Protein AF-A0A969V6W9-F1 (afdb_monomer_lite)

pLDDT: mean 82.79, std 16.22, range [43.69, 98.38]

Radius of gyration: 17.86 Å; chains: 1; bounding box: 55×43×48 Å

Sequence (108 aa):
MKSKASKELFLPDFDVLVNKSPIPLNAELQLIRITVDEDVNIPSMFTLEFAGLDERPLPDIPLIDKPNLFEIGGEITVKLGYHHGKIEPVIIGEITALEPEFHFQIAA

Secondary structure (DSSP, 8-state):
-----------EEEEEEETTEEPPHHHHTTEEEEEEE--SSS--EEEEEE---TT---S--HHHHSTTSS-TT-EEEEEEEETTS--EEEEEEE--------------

Foldseek 3Di:
DDPPPDPPDFAKDKFKDWLNHTDDPLQVVQFPDWDWDDDPVDDIDIDTDGDDPPPDPPVDSVVVVPPPSADFQIWMWMWIGGVVDDTGTPDIDGRHDDDDDDDDDDDD

Structure (mmCIF, N/CA/C/O backbone):
data_AF-A0A969V6W9-F1
#
_entry.id   AF-A0A969V6W9-F1
#
loop_
_atom_site.group_PDB
_atom_site.id
_atom_site.type_symbol
_atom_site.label_atom_id
_atom_site.label_alt_id
_atom_site.label_comp_id
_atom_site.label_asym_id
_atom_site.label_entity_id
_atom_site.label_seq_id
_atom_site.pdbx_PDB_ins_code
_atom_site.Cartn_x
_atom_site.Cartn_y
_atom_site.Cartn_z
_atom_site.occupancy
_atom_site.B_iso_or_equiv
_atom_site.auth_seq_id
_atom_site.auth_comp_id
_atom_site.auth_asym_id
_atom_site.auth_atom_id
_atom_site.pdbx_PDB_model_num
ATOM 1 N N . MET A 1 1 ? -41.776 26.392 0.116 1.00 45.94 1 MET A N 1
ATOM 2 C CA . MET A 1 1 ? -40.532 26.214 -0.668 1.00 45.94 1 MET A CA 1
ATOM 3 C C . MET A 1 1 ? -40.093 24.767 -0.510 1.00 45.94 1 MET A C 1
ATOM 5 O O . MET A 1 1 ? -39.964 24.323 0.622 1.00 45.94 1 MET A O 1
ATOM 9 N N . LYS A 1 2 ? -39.986 23.995 -1.599 1.00 43.69 2 LYS A N 1
ATOM 10 C CA . LYS A 1 2 ? -39.548 22.592 -1.528 1.00 43.69 2 LYS A CA 1
ATOM 11 C C . LYS A 1 2 ? -38.051 22.577 -1.206 1.00 43.69 2 LYS A C 1
ATOM 13 O O . LYS A 1 2 ? -37.272 23.130 -1.977 1.00 43.69 2 LYS A O 1
ATOM 18 N N . SER A 1 3 ? -37.679 21.996 -0.066 1.00 48.69 3 SER A N 1
ATOM 19 C CA . SER A 1 3 ? -36.281 21.721 0.271 1.00 48.69 3 SER A CA 1
ATOM 20 C C . SER A 1 3 ? -35.715 20.787 -0.795 1.00 48.69 3 SER A C 1
ATOM 22 O O . SER A 1 3 ? -36.218 19.680 -0.995 1.00 48.69 3 SER A O 1
ATOM 24 N N . LYS A 1 4 ? -34.731 21.271 -1.549 1.00 54.72 4 LYS A N 1
ATOM 25 C CA . LYS A 1 4 ? -33.991 20.470 -2.516 1.00 54.72 4 LYS A CA 1
ATOM 26 C C . LYS A 1 4 ? -32.996 19.666 -1.682 1.00 54.72 4 LYS A C 1
ATOM 28 O O . LYS A 1 4 ? -31.965 20.207 -1.302 1.00 54.72 4 LYS A O 1
ATOM 33 N N . ALA A 1 5 ? -33.345 18.432 -1.323 1.00 55.94 5 ALA A N 1
ATOM 34 C CA . ALA A 1 5 ? -32.404 17.526 -0.675 1.00 55.94 5 ALA A CA 1
ATOM 35 C C . ALA A 1 5 ? -31.142 17.447 -1.549 1.00 55.94 5 ALA A C 1
ATOM 37 O O . ALA A 1 5 ? -31.211 17.029 -2.709 1.00 55.94 5 ALA A O 1
ATOM 38 N N . SER A 1 6 ? -30.013 17.928 -1.031 1.00 60.34 6 SER A N 1
ATOM 39 C CA . SER A 1 6 ? -28.709 17.698 -1.637 1.00 60.34 6 SER A CA 1
ATOM 40 C C . SER A 1 6 ? -28.467 16.198 -1.581 1.00 60.34 6 SER A C 1
ATOM 42 O O . SER A 1 6 ? -28.381 15.625 -0.499 1.00 60.34 6 SER A O 1
ATOM 44 N N . LYS A 1 7 ? -28.432 15.543 -2.741 1.00 69.06 7 LYS A N 1
ATOM 45 C CA . LYS A 1 7 ? -28.020 14.145 -2.826 1.00 69.06 7 LYS A CA 1
ATOM 46 C C . LYS A 1 7 ? -26.544 14.110 -2.433 1.00 69.06 7 LYS A C 1
ATOM 48 O O . LYS A 1 7 ? -25.706 14.505 -3.239 1.00 69.06 7 LYS A O 1
ATOM 53 N N . GLU A 1 8 ? -26.254 13.741 -1.189 1.00 71.94 8 GLU A N 1
ATOM 54 C CA . GLU A 1 8 ? -24.880 13.525 -0.744 1.00 71.94 8 GLU A CA 1
ATOM 55 C C . GLU A 1 8 ? -24.265 12.450 -1.637 1.00 71.94 8 GLU A C 1
ATOM 57 O O . GLU A 1 8 ? -24.810 11.355 -1.807 1.00 71.94 8 GLU A O 1
ATOM 62 N N . LEU A 1 9 ? -23.192 12.832 -2.321 1.00 80.50 9 LEU A N 1
ATOM 63 C CA . LEU A 1 9 ? -22.506 11.980 -3.270 1.00 80.50 9 LEU A CA 1
ATOM 64 C C . LEU A 1 9 ? -21.363 11.303 -2.514 1.00 80.50 9 LEU A C 1
ATOM 66 O O . LEU A 1 9 ? -20.378 11.953 -2.180 1.00 80.50 9 LEU A O 1
ATOM 70 N N . PHE A 1 10 ? -21.514 10.012 -2.231 1.00 84.88 10 PHE A N 1
ATOM 71 C CA . PHE A 1 10 ? -20.451 9.186 -1.664 1.00 84.88 10 PHE A CA 1
ATOM 72 C C . PHE A 1 10 ? -19.445 8.858 -2.765 1.00 84.88 10 PHE A C 1
ATOM 74 O O . PHE A 1 10 ? -19.578 7.853 -3.461 1.00 84.88 10 PHE A O 1
ATOM 81 N N . LEU A 1 11 ? -18.485 9.754 -2.972 1.00 91.00 11 LEU A N 1
ATOM 82 C CA . LEU A 1 11 ? -17.350 9.525 -3.862 1.00 91.00 11 LEU A CA 1
ATOM 83 C C . LEU A 1 11 ? -16.264 8.807 -3.055 1.00 91.00 11 LEU A C 1
ATOM 85 O O . LEU A 1 11 ? -15.809 9.394 -2.081 1.00 91.00 11 LEU A O 1
ATOM 89 N N . PRO A 1 12 ? -15.880 7.562 -3.372 1.00 91.88 12 PRO A N 1
ATOM 90 C CA . PRO A 1 12 ? -14.782 6.893 -2.681 1.00 91.88 12 PRO A CA 1
ATOM 91 C C . PRO A 1 12 ? -13.491 7.709 -2.777 1.00 91.88 12 PRO A C 1
ATOM 93 O O . PRO A 1 12 ? -13.237 8.340 -3.802 1.00 91.88 12 PRO A O 1
ATOM 96 N N . ASP A 1 13 ? -12.704 7.688 -1.710 1.00 94.19 13 ASP A N 1
ATOM 97 C CA . ASP A 1 13 ? -11.432 8.400 -1.605 1.00 94.19 13 ASP A CA 1
ATOM 98 C C . ASP A 1 13 ? -10.422 7.523 -0.851 1.00 94.19 13 ASP A C 1
ATOM 100 O O . ASP A 1 13 ? -10.810 6.658 -0.053 1.00 94.19 13 ASP A O 1
ATOM 104 N N . PHE A 1 14 ? -9.134 7.715 -1.114 1.00 96.00 14 PHE A N 1
ATOM 105 C CA . PHE A 1 14 ? -8.074 6.892 -0.540 1.00 96.00 14 PHE A CA 1
ATOM 106 C C . PHE A 1 14 ? -6.786 7.687 -0.322 1.00 96.00 14 PHE A C 1
ATOM 108 O O . PHE A 1 14 ? -6.552 8.720 -0.937 1.00 96.00 14 PHE A O 1
ATOM 115 N N . ASP A 1 15 ? -5.936 7.182 0.567 1.00 96.44 15 ASP A N 1
ATOM 116 C CA . ASP A 1 15 ? -4.581 7.686 0.787 1.00 96.44 15 ASP A CA 1
ATOM 117 C C . ASP A 1 15 ? -3.664 6.487 1.050 1.00 96.44 15 ASP A C 1
ATOM 119 O O . ASP A 1 15 ? -3.979 5.620 1.872 1.00 96.44 15 ASP A O 1
ATOM 123 N N . VAL A 1 16 ? -2.544 6.414 0.334 1.00 96.75 16 VAL A N 1
ATOM 124 C CA . VAL A 1 16 ? -1.549 5.347 0.480 1.00 96.75 16 VAL A CA 1
ATOM 125 C C . VAL A 1 16 ? -0.214 5.976 0.830 1.00 96.75 16 VAL A C 1
ATOM 127 O O . VAL A 1 16 ? 0.318 6.805 0.087 1.00 96.75 16 VAL A O 1
ATOM 130 N N . LEU A 1 17 ? 0.350 5.540 1.954 1.00 96.75 17 LEU A N 1
ATOM 131 C CA . LEU A 1 17 ? 1.666 5.973 2.400 1.00 96.75 17 LEU A CA 1
ATOM 132 C C . LEU A 1 17 ? 2.644 4.810 2.342 1.00 96.75 17 LEU A C 1
ATOM 134 O O . LEU A 1 17 ? 2.341 3.732 2.850 1.00 96.75 17 LEU A O 1
ATOM 138 N N . VAL A 1 18 ? 3.833 5.067 1.803 1.00 93.94 18 VAL A N 1
ATOM 139 C CA . VAL A 1 18 ? 4.986 4.169 1.885 1.00 93.94 18 VAL A CA 1
ATOM 140 C C . VAL A 1 18 ? 6.012 4.797 2.811 1.00 93.94 18 VAL A C 1
ATOM 142 O O . VAL A 1 18 ? 6.398 5.953 2.619 1.00 93.94 18 VAL A O 1
ATOM 145 N N . ASN A 1 19 ? 6.431 4.074 3.849 1.00 94.12 19 ASN A N 1
ATOM 146 C CA . ASN A 1 19 ? 7.333 4.591 4.881 1.00 94.12 19 ASN A CA 1
ATOM 147 C C . ASN A 1 19 ? 6.870 5.966 5.408 1.00 94.12 19 ASN A C 1
ATOM 149 O O . ASN A 1 19 ? 7.654 6.913 5.521 1.00 94.12 19 ASN A O 1
ATOM 153 N N . LYS A 1 20 ? 5.562 6.085 5.690 1.00 95.38 20 LYS A N 1
ATOM 154 C CA . LYS A 1 20 ? 4.877 7.295 6.198 1.00 95.38 20 LYS A CA 1
ATOM 155 C C . LYS A 1 20 ? 4.842 8.490 5.239 1.00 95.38 20 LYS A C 1
ATOM 157 O O . LYS A 1 20 ? 4.363 9.555 5.625 1.00 95.38 20 LYS A O 1
ATOM 162 N N . SER A 1 21 ? 5.310 8.326 4.005 1.00 93.94 21 SER A N 1
ATOM 163 C CA . SER A 1 21 ? 5.269 9.358 2.968 1.00 93.94 21 SER A CA 1
ATOM 164 C C . SER A 1 21 ? 4.205 9.014 1.925 1.00 93.94 21 SER A C 1
ATOM 166 O O . SER A 1 21 ? 4.136 7.853 1.524 1.00 93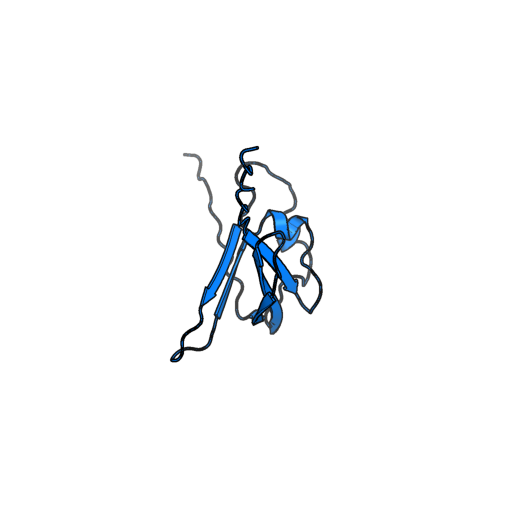.94 21 SER A O 1
ATOM 168 N N . PRO A 1 22 ? 3.384 9.975 1.462 1.00 93.62 22 PRO A N 1
ATOM 169 C CA . PRO A 1 22 ? 2.429 9.722 0.387 1.00 93.62 22 PRO A CA 1
ATOM 170 C C . PRO A 1 22 ? 3.134 9.196 -0.862 1.00 93.62 22 PRO A C 1
ATOM 172 O O . PRO A 1 22 ? 4.249 9.632 -1.180 1.00 93.62 22 PRO A O 1
ATOM 175 N N . ILE A 1 23 ? 2.483 8.287 -1.588 1.00 90.75 23 ILE A N 1
ATOM 176 C CA . ILE A 1 23 ? 3.000 7.867 -2.889 1.00 90.75 23 ILE A CA 1
ATOM 177 C C . ILE A 1 23 ? 3.068 9.066 -3.854 1.00 90.75 23 ILE A C 1
ATOM 179 O O . ILE A 1 23 ? 2.247 9.980 -3.785 1.00 90.75 23 ILE A O 1
ATOM 183 N N . PRO A 1 24 ? 4.050 9.109 -4.769 1.00 88.06 24 PRO A N 1
ATOM 184 C CA . PRO A 1 24 ? 4.106 10.150 -5.788 1.00 88.06 24 PRO A CA 1
ATOM 185 C C . PRO A 1 24 ? 2.854 10.150 -6.680 1.00 88.06 24 PRO A C 1
ATOM 187 O O . PRO A 1 24 ? 2.364 9.085 -7.039 1.00 88.06 24 PRO A O 1
ATOM 190 N N . LEU A 1 25 ? 2.412 11.320 -7.154 1.00 85.62 25 LEU A N 1
ATOM 191 C CA . LEU A 1 25 ? 1.226 11.447 -8.021 1.00 85.62 25 LEU A CA 1
ATOM 192 C C . LEU A 1 25 ? 1.249 10.501 -9.236 1.00 85.62 25 LEU A C 1
ATOM 194 O O . LEU A 1 25 ? 0.231 9.941 -9.620 1.00 85.62 25 LEU A O 1
ATOM 198 N N . ASN A 1 26 ? 2.417 10.297 -9.850 1.00 81.88 26 ASN A N 1
ATOM 199 C CA . ASN A 1 26 ? 2.547 9.392 -10.992 1.00 81.88 26 ASN A CA 1
ATOM 200 C C . ASN A 1 26 ? 2.274 7.920 -10.632 1.00 81.88 26 ASN A C 1
ATOM 202 O O . ASN A 1 26 ? 1.847 7.167 -11.497 1.00 81.88 26 ASN A O 1
ATOM 206 N N . ALA A 1 27 ? 2.535 7.526 -9.383 1.00 85.31 27 ALA A N 1
ATOM 207 C CA . ALA A 1 27 ? 2.215 6.207 -8.853 1.00 85.31 27 ALA A CA 1
ATOM 208 C C . 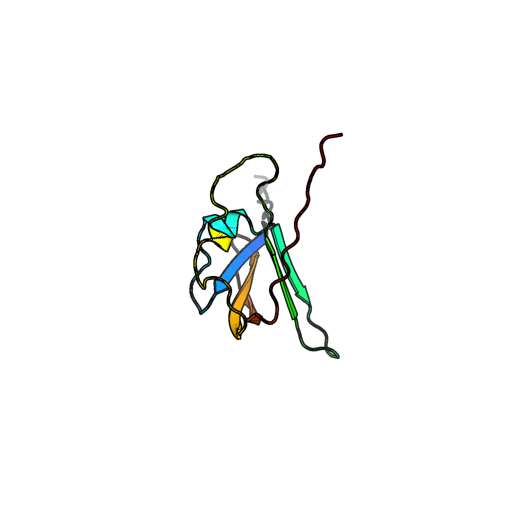ALA A 1 27 ? 0.724 6.077 -8.555 1.00 85.31 27 ALA A C 1
ATOM 210 O O . ALA A 1 27 ? 0.098 5.089 -8.920 1.00 85.31 27 ALA A O 1
ATOM 211 N N . GLU A 1 28 ? 0.154 7.106 -7.934 1.00 88.75 28 GLU A N 1
ATOM 212 C CA . GLU A 1 28 ? -1.267 7.172 -7.607 1.00 88.75 28 GLU A CA 1
ATOM 213 C C . GLU A 1 28 ? -2.144 7.071 -8.861 1.00 88.75 28 GLU A C 1
ATOM 215 O O . GLU A 1 28 ? -3.094 6.300 -8.887 1.00 88.75 28 GLU A O 1
ATOM 220 N N . LEU A 1 29 ? -1.767 7.756 -9.948 1.00 86.00 29 LEU A N 1
ATOM 221 C CA . LEU A 1 29 ? -2.462 7.680 -11.240 1.00 86.00 29 LEU A CA 1
ATOM 222 C C . LEU A 1 29 ? -2.410 6.291 -11.900 1.00 86.00 29 LEU A C 1
ATOM 224 O O . LEU A 1 29 ? -3.192 6.030 -12.812 1.00 86.00 29 LEU A O 1
ATOM 228 N N . GLN A 1 30 ? -1.478 5.432 -11.484 1.00 85.19 30 GLN A N 1
ATOM 229 C CA . GLN A 1 30 ? -1.346 4.055 -11.965 1.00 85.19 30 GLN A CA 1
ATOM 230 C C . GLN A 1 30 ? -2.008 3.046 -11.021 1.00 85.19 30 GLN A C 1
ATOM 232 O O . GLN A 1 30 ? -2.207 1.904 -11.420 1.00 85.19 30 GLN A O 1
ATOM 237 N N . LEU A 1 31 ? -2.361 3.434 -9.792 1.00 89.62 31 LEU A N 1
ATOM 238 C CA . LEU A 1 31 ? -3.009 2.558 -8.820 1.00 89.62 31 LEU A CA 1
ATOM 239 C C . LEU A 1 31 ? -4.463 2.311 -9.237 1.00 89.62 31 LEU A C 1
ATOM 241 O O . LEU A 1 31 ? -5.323 3.180 -9.106 1.00 89.62 31 LEU A O 1
ATOM 245 N N . ILE A 1 32 ? -4.739 1.112 -9.742 1.00 91.88 32 ILE A N 1
ATOM 246 C CA . ILE A 1 32 ? -6.062 0.737 -10.256 1.00 91.88 32 ILE A CA 1
ATOM 247 C C . ILE A 1 32 ? -6.882 -0.069 -9.254 1.00 91.88 32 ILE A C 1
ATOM 249 O O . ILE A 1 32 ? -8.108 -0.126 -9.371 1.00 91.88 32 ILE A O 1
ATOM 253 N N . ARG A 1 33 ? -6.230 -0.687 -8.262 1.00 94.50 33 ARG A N 1
ATOM 254 C CA . ARG A 1 33 ? -6.911 -1.467 -7.229 1.00 94.50 33 ARG A CA 1
ATOM 255 C C . ARG A 1 33 ? -6.188 -1.383 -5.894 1.00 94.50 33 ARG A C 1
ATOM 257 O O . ARG A 1 33 ? -4.973 -1.540 -5.816 1.00 94.50 33 ARG A O 1
ATOM 264 N N . ILE A 1 34 ? -6.980 -1.224 -4.840 1.00 96.81 34 ILE A N 1
ATOM 265 C CA . ILE A 1 34 ? -6.578 -1.432 -3.451 1.00 96.81 34 ILE A CA 1
ATOM 266 C C . ILE A 1 34 ? -7.485 -2.525 -2.900 1.00 96.81 34 ILE A C 1
ATOM 268 O O . ILE A 1 34 ? -8.707 -2.408 -2.968 1.00 96.81 34 ILE A O 1
ATOM 272 N N . THR A 1 35 ? -6.897 -3.597 -2.385 1.00 97.06 35 THR A N 1
ATOM 273 C CA . THR A 1 35 ? -7.619 -4.667 -1.685 1.00 97.06 35 THR A CA 1
ATOM 274 C C . THR A 1 35 ? -7.082 -4.758 -0.269 1.00 97.06 35 THR A C 1
ATOM 276 O O . THR A 1 35 ? -5.869 -4.722 -0.072 1.00 97.06 35 THR A O 1
ATOM 279 N N . VAL A 1 36 ? -7.984 -4.832 0.705 1.00 96.69 36 VAL A N 1
ATOM 280 C CA . VAL A 1 36 ? -7.668 -5.097 2.109 1.00 96.69 36 VAL A CA 1
ATOM 281 C C . VAL A 1 36 ? -8.564 -6.248 2.533 1.00 96.69 36 VAL A C 1
ATOM 283 O O . VAL A 1 36 ? -9.786 -6.111 2.512 1.00 96.69 36 VAL A O 1
ATOM 286 N N . ASP A 1 37 ? -7.944 -7.371 2.873 1.00 95.81 37 ASP A N 1
ATOM 287 C CA . ASP A 1 37 ? -8.622 -8.579 3.324 1.00 95.81 37 ASP A CA 1
ATOM 288 C C . ASP A 1 37 ? -8.385 -8.733 4.824 1.00 95.81 37 ASP A C 1
ATOM 290 O O . ASP A 1 37 ? -7.253 -8.912 5.273 1.00 95.81 37 ASP A O 1
ATOM 294 N N . GLU A 1 38 ? -9.461 -8.655 5.603 1.00 93.69 38 GLU A N 1
ATOM 295 C CA . GLU A 1 38 ? -9.448 -8.884 7.045 1.00 93.69 38 GLU A CA 1
ATOM 296 C C . GLU A 1 38 ? -10.298 -10.111 7.364 1.00 93.69 38 GLU A C 1
ATOM 298 O O . GLU A 1 38 ? -11.479 -10.179 7.020 1.00 93.69 38 GLU A O 1
ATOM 303 N N . ASP A 1 39 ? -9.706 -11.075 8.059 1.00 93.31 39 ASP A N 1
ATOM 304 C CA . ASP A 1 39 ? -10.390 -12.277 8.522 1.00 93.31 39 ASP A CA 1
ATOM 305 C C . ASP A 1 39 ? -9.970 -12.563 9.966 1.00 93.31 39 ASP A C 1
ATOM 307 O O . ASP A 1 39 ? -8.876 -12.214 10.406 1.00 93.31 39 ASP A O 1
ATOM 311 N N . VAL A 1 40 ? -10.840 -13.219 10.729 1.00 95.19 40 VAL A N 1
ATOM 312 C CA . VAL A 1 40 ? -10.549 -13.583 12.124 1.00 95.19 40 VAL A CA 1
ATOM 313 C C . VAL A 1 40 ? -9.633 -14.808 12.249 1.00 95.19 40 VAL A C 1
ATOM 315 O O . VAL A 1 40 ? -9.099 -15.061 13.327 1.00 95.19 40 VAL A O 1
ATOM 318 N N . ASN A 1 41 ? -9.464 -15.584 11.175 1.00 95.88 41 ASN A N 1
ATOM 319 C CA . ASN A 1 41 ? -8.744 -16.859 11.148 1.00 95.88 41 ASN A CA 1
ATOM 320 C C . ASN A 1 41 ? -7.435 -16.810 10.352 1.00 95.88 41 ASN A C 1
ATOM 322 O O . ASN A 1 41 ? -6.603 -17.704 10.517 1.00 95.88 41 ASN A O 1
ATOM 326 N N . ILE A 1 42 ? -7.251 -15.811 9.487 1.00 92.81 42 ILE A N 1
ATOM 327 C CA . ILE A 1 42 ? -6.017 -15.603 8.721 1.00 92.81 42 ILE A CA 1
ATOM 328 C C . ILE A 1 42 ? -5.476 -14.192 8.975 1.00 92.81 42 ILE A C 1
ATOM 330 O O . ILE A 1 42 ? -6.258 -13.293 9.274 1.00 92.81 42 ILE A O 1
ATOM 334 N N . PRO A 1 43 ? -4.151 -13.976 8.892 1.00 93.56 43 PRO A N 1
ATOM 335 C CA . PRO A 1 43 ? -3.588 -12.637 9.006 1.00 93.56 43 PRO A CA 1
ATOM 336 C C . PRO A 1 43 ? -4.199 -11.692 7.971 1.00 93.56 43 PRO A C 1
ATOM 338 O O . PRO A 1 43 ? -4.331 -12.070 6.806 1.00 93.56 43 PRO A O 1
ATOM 341 N N . SER A 1 44 ? -4.527 -10.468 8.389 1.00 95.12 44 SER A N 1
ATOM 342 C CA . SER A 1 44 ? -4.982 -9.437 7.460 1.00 95.12 44 SER A CA 1
ATOM 343 C C . SER A 1 44 ? -3.919 -9.170 6.400 1.00 95.12 44 SER A C 1
ATOM 345 O O . SER A 1 44 ? -2.725 -9.104 6.708 1.00 95.12 44 SER A O 1
ATOM 347 N N . MET A 1 45 ? -4.349 -8.996 5.156 1.00 95.75 45 MET A N 1
ATOM 348 C CA . MET A 1 45 ? -3.465 -8.749 4.021 1.00 95.75 45 MET A CA 1
ATOM 349 C C . MET A 1 45 ? -3.934 -7.539 3.224 1.00 95.75 45 MET A C 1
ATOM 351 O O . MET A 1 45 ? -5.096 -7.137 3.282 1.00 95.75 45 MET A O 1
ATOM 355 N N . PHE A 1 46 ? -3.015 -6.953 2.462 1.00 97.12 46 PHE A N 1
ATOM 356 C CA . PHE A 1 46 ? -3.340 -5.920 1.490 1.00 97.12 46 PHE A CA 1
ATOM 357 C C . PHE A 1 46 ? -2.704 -6.232 0.140 1.00 97.12 46 PHE A C 1
ATOM 359 O O . PHE A 1 46 ? -1.691 -6.924 0.046 1.00 97.12 46 PHE A O 1
ATOM 366 N N . THR A 1 47 ? -3.288 -5.687 -0.918 1.00 96.94 47 THR A N 1
ATOM 367 C CA . THR A 1 47 ? -2.732 -5.736 -2.268 1.00 96.94 47 THR A CA 1
ATOM 368 C C . THR A 1 47 ? -2.965 -4.398 -2.948 1.00 96.94 47 THR A C 1
ATOM 370 O O . THR A 1 47 ? -4.087 -3.886 -2.964 1.00 96.94 47 THR A O 1
ATOM 373 N N . LEU A 1 48 ? -1.895 -3.837 -3.505 1.00 94.75 48 LEU A N 1
ATOM 374 C CA . LEU A 1 48 ? -1.930 -2.651 -4.353 1.00 94.75 48 LEU A CA 1
ATOM 375 C C . LEU A 1 48 ? -1.615 -3.098 -5.776 1.00 94.75 48 LEU A C 1
ATOM 377 O O . LEU A 1 48 ? -0.558 -3.677 -6.016 1.00 94.75 48 LEU A O 1
ATOM 381 N N . GLU A 1 49 ? -2.529 -2.849 -6.705 1.00 92.62 49 GLU A N 1
ATOM 382 C CA . GLU A 1 49 ? -2.345 -3.198 -8.110 1.00 92.62 49 GLU A CA 1
ATOM 383 C C . GLU A 1 49 ? -2.135 -1.933 -8.929 1.00 92.62 49 GLU A C 1
ATOM 385 O O . GLU A 1 49 ? -2.981 -1.033 -8.944 1.00 92.62 49 GLU A O 1
ATOM 390 N N . PHE A 1 50 ? -1.005 -1.885 -9.623 1.00 87.25 50 PHE A N 1
ATOM 391 C CA . PHE A 1 50 ? -0.641 -0.774 -10.483 1.00 87.25 50 PHE A CA 1
ATOM 392 C C . PHE A 1 50 ? -0.747 -1.217 -11.938 1.00 87.25 50 PHE A C 1
ATOM 394 O O . PHE A 1 50 ? -0.122 -2.198 -12.336 1.00 87.25 50 PHE A O 1
ATOM 401 N N . ALA A 1 51 ? -1.521 -0.490 -12.736 1.00 79.69 51 ALA A N 1
ATOM 402 C CA . ALA A 1 51 ? -1.572 -0.715 -14.168 1.00 79.69 51 ALA A CA 1
ATOM 403 C C . ALA A 1 51 ? -0.338 -0.114 -14.843 1.00 79.69 51 ALA A C 1
ATOM 405 O O . ALA A 1 51 ? 0.022 1.047 -14.618 1.00 79.69 51 ALA A O 1
ATOM 406 N N . GLY A 1 52 ? 0.251 -0.886 -15.755 1.00 69.06 52 GLY A N 1
ATOM 407 C CA . GLY A 1 52 ? 1.024 -0.300 -16.841 1.00 69.06 52 GLY A CA 1
ATOM 408 C C . GLY A 1 52 ? 0.112 0.583 -17.696 1.00 69.06 52 GLY A C 1
ATOM 409 O O . GLY A 1 52 ? -1.087 0.333 -17.813 1.00 69.06 52 GLY A O 1
ATOM 410 N N . LEU A 1 53 ? 0.662 1.641 -18.291 1.00 56.72 53 LEU A N 1
ATOM 411 C CA . LEU A 1 53 ? -0.086 2.435 -19.263 1.00 56.72 53 LEU A CA 1
ATOM 412 C C . LEU A 1 53 ? -0.202 1.636 -20.561 1.00 56.72 53 LEU A C 1
ATOM 414 O O . LEU A 1 53 ? 0.639 1.761 -21.451 1.00 56.72 53 LEU A O 1
ATOM 418 N N . ASP A 1 54 ? -1.249 0.821 -20.660 1.00 55.44 54 ASP A N 1
ATOM 419 C CA . ASP A 1 54 ? -1.654 0.238 -21.931 1.00 55.44 54 ASP A CA 1
ATOM 420 C C . ASP A 1 54 ? -1.919 1.380 -22.929 1.00 55.44 54 ASP A C 1
ATOM 422 O O . ASP A 1 54 ? -2.634 2.346 -22.654 1.00 55.44 54 ASP A O 1
ATOM 426 N N . GLU A 1 55 ? -1.277 1.269 -24.092 1.00 48.69 55 GLU A N 1
ATOM 427 C CA . GLU A 1 55 ? -1.434 2.094 -25.301 1.00 48.69 55 GLU A CA 1
ATOM 428 C C . GLU A 1 55 ? -0.678 3.427 -25.410 1.00 48.69 55 GLU A C 1
ATOM 430 O O . GLU A 1 55 ? -0.633 3.995 -26.506 1.00 48.69 55 GLU A O 1
ATOM 435 N N . ARG A 1 56 ? -0.002 3.926 -24.368 1.00 48.81 56 ARG A N 1
ATOM 436 C CA . ARG A 1 56 ? 0.948 5.038 -24.552 1.00 48.81 56 ARG A CA 1
ATOM 437 C C . ARG A 1 56 ? 2.321 4.663 -24.019 1.00 48.81 56 ARG A C 1
ATOM 439 O O . ARG A 1 56 ? 2.452 4.519 -22.808 1.00 48.81 56 ARG A O 1
ATOM 446 N N . PRO A 1 57 ? 3.354 4.588 -24.883 1.00 47.41 57 PRO A N 1
ATOM 447 C CA . PRO A 1 57 ? 4.724 4.523 -24.419 1.00 47.41 57 PRO A CA 1
ATOM 448 C C . PRO A 1 57 ? 5.035 5.879 -23.784 1.00 47.41 57 PRO A C 1
ATOM 450 O O . PRO A 1 57 ? 5.538 6.791 -24.437 1.00 47.41 57 PRO A O 1
ATOM 453 N N . LEU A 1 58 ? 4.682 6.049 -22.511 1.00 51.00 58 LEU A N 1
ATOM 454 C CA . LEU A 1 58 ? 5.530 6.861 -21.667 1.00 51.00 58 LEU A CA 1
ATOM 455 C C . LEU A 1 58 ? 6.809 6.032 -21.527 1.00 51.00 58 LEU A C 1
ATOM 457 O O . LEU A 1 58 ? 6.730 4.895 -21.067 1.00 51.00 58 LEU A O 1
ATOM 461 N N . PRO A 1 59 ? 7.952 6.533 -22.017 1.00 48.91 59 PRO A N 1
ATOM 462 C CA . PRO A 1 59 ? 9.199 5.773 -22.037 1.00 48.91 59 PRO A CA 1
ATOM 463 C C . PRO A 1 59 ? 9.683 5.380 -20.636 1.00 48.91 59 PRO A C 1
ATOM 465 O O . PRO A 1 59 ? 10.501 4.476 -20.527 1.00 48.91 59 PRO A O 1
ATOM 468 N N . ASP A 1 60 ? 9.120 5.992 -19.595 1.00 52.75 60 ASP A N 1
ATOM 469 C CA . ASP A 1 60 ? 9.445 5.726 -18.206 1.00 52.75 60 ASP A CA 1
ATOM 470 C C . ASP A 1 60 ? 8.158 5.302 -17.493 1.00 52.75 60 ASP A C 1
ATOM 472 O O . ASP A 1 60 ? 7.173 6.049 -17.492 1.00 52.75 60 ASP A O 1
ATOM 476 N N . ILE A 1 61 ? 8.158 4.116 -16.881 1.00 57.12 61 ILE A N 1
ATOM 477 C CA . ILE A 1 61 ? 7.203 3.778 -15.823 1.00 57.12 61 ILE A CA 1
ATOM 478 C C . ILE A 1 61 ? 7.915 4.219 -14.546 1.00 57.12 61 ILE A C 1
ATOM 480 O O . ILE A 1 61 ? 8.634 3.423 -13.939 1.00 57.12 61 ILE A O 1
ATOM 484 N N . PRO A 1 62 ? 7.753 5.476 -14.086 1.00 57.22 62 PRO A N 1
ATOM 485 C CA . PRO A 1 62 ? 8.656 6.043 -13.087 1.00 57.22 62 PRO A CA 1
ATOM 486 C C . PRO A 1 62 ? 8.470 5.395 -11.707 1.00 57.22 62 PRO A C 1
ATOM 488 O O . PRO A 1 62 ? 9.190 5.719 -10.770 1.00 57.22 62 PRO A O 1
ATOM 491 N N . LEU A 1 63 ? 7.465 4.522 -11.570 1.00 62.00 63 LEU A N 1
ATOM 492 C CA . LEU A 1 63 ? 7.255 3.631 -10.436 1.00 62.00 63 LEU A CA 1
ATOM 493 C C . LEU A 1 63 ? 8.356 2.568 -10.330 1.00 62.00 63 LEU A C 1
ATOM 495 O O . LEU A 1 63 ? 8.871 2.341 -9.242 1.00 62.00 63 LEU A O 1
ATOM 499 N N . ILE A 1 64 ? 8.702 1.945 -11.463 1.00 60.62 64 ILE A N 1
ATOM 500 C CA . ILE A 1 64 ? 9.722 0.894 -11.575 1.00 60.62 64 ILE A CA 1
ATOM 501 C C . ILE A 1 64 ? 11.116 1.532 -11.546 1.00 60.62 64 ILE A C 1
ATOM 503 O O . ILE A 1 64 ? 12.036 0.989 -10.940 1.00 60.62 64 ILE A O 1
ATOM 507 N N . ASP A 1 65 ? 11.253 2.720 -12.142 1.00 57.09 65 ASP A N 1
ATOM 508 C CA . ASP A 1 65 ? 12.542 3.403 -12.285 1.00 57.09 65 ASP A CA 1
ATOM 509 C C . ASP A 1 65 ? 12.937 4.257 -11.067 1.00 57.09 65 ASP A C 1
ATOM 511 O O . ASP A 1 65 ? 14.075 4.726 -10.984 1.00 57.09 65 ASP A O 1
ATOM 515 N N . LYS A 1 66 ? 12.028 4.481 -10.102 1.00 65.06 66 LYS A N 1
ATOM 516 C CA . LYS A 1 66 ? 12.386 5.109 -8.823 1.00 65.06 66 LYS A CA 1
ATOM 517 C C . LYS A 1 66 ? 12.979 4.050 -7.900 1.00 65.06 66 LYS A C 1
ATOM 519 O O . LYS A 1 66 ? 12.222 3.221 -7.390 1.00 65.06 66 LYS A O 1
ATOM 524 N N . PRO A 1 67 ? 14.297 4.092 -7.623 1.00 63.97 67 PRO A N 1
ATOM 525 C CA . PRO A 1 67 ? 14.886 3.149 -6.693 1.00 63.97 67 PRO A CA 1
ATOM 526 C C . PRO A 1 67 ? 14.161 3.265 -5.353 1.00 63.97 67 PRO A C 1
ATOM 528 O O . PRO A 1 67 ? 13.966 4.366 -4.831 1.00 63.97 67 PRO A O 1
ATOM 531 N N . ASN A 1 68 ? 13.775 2.109 -4.819 1.00 73.62 68 ASN A N 1
ATOM 532 C CA . ASN A 1 68 ? 13.411 1.923 -3.421 1.00 73.62 68 ASN A CA 1
ATOM 533 C C . ASN A 1 68 ? 12.045 2.493 -2.999 1.00 73.62 68 ASN A C 1
ATOM 535 O O . ASN A 1 68 ? 11.780 2.605 -1.803 1.00 73.62 68 ASN A O 1
ATOM 539 N N . LEU A 1 69 ? 11.162 2.864 -3.938 1.00 83.12 69 LEU A N 1
ATOM 540 C CA . LEU A 1 69 ? 9.818 3.314 -3.552 1.00 83.12 69 LEU A CA 1
ATOM 541 C C . LEU A 1 69 ? 9.002 2.169 -2.939 1.00 83.12 69 LEU A C 1
ATOM 543 O O . LEU A 1 69 ? 8.359 2.384 -1.922 1.00 83.12 69 LEU A O 1
ATOM 547 N N . PHE A 1 70 ? 9.055 0.972 -3.528 1.00 88.19 70 PHE A N 1
ATOM 548 C CA . PHE A 1 70 ? 8.425 -0.239 -2.997 1.00 88.19 70 PHE A CA 1
ATOM 549 C C . PHE A 1 70 ? 9.502 -1.292 -2.750 1.00 88.19 70 PHE A C 1
ATOM 551 O O . PHE A 1 70 ? 9.949 -1.966 -3.675 1.00 88.19 70 PHE A O 1
ATOM 558 N N . GLU A 1 71 ? 9.943 -1.411 -1.503 1.00 89.62 71 GLU A N 1
ATOM 559 C CA . GLU A 1 71 ? 10.913 -2.421 -1.077 1.00 89.62 71 GLU A CA 1
ATOM 560 C C . GLU A 1 71 ? 10.231 -3.458 -0.196 1.00 89.62 71 GLU A C 1
ATOM 562 O O . GLU A 1 71 ? 9.412 -3.109 0.652 1.00 89.62 71 GLU A O 1
ATOM 567 N N . ILE A 1 72 ? 10.601 -4.729 -0.356 1.00 92.88 72 ILE A N 1
ATOM 568 C CA . ILE A 1 72 ? 10.168 -5.782 0.568 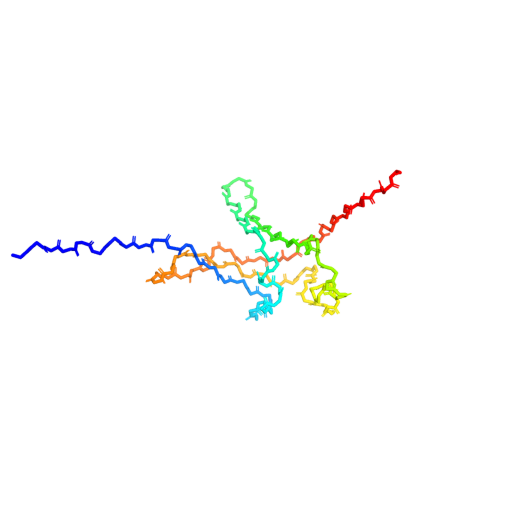1.00 92.88 72 ILE A CA 1
ATOM 569 C C . ILE A 1 72 ? 10.609 -5.403 1.992 1.00 92.88 72 ILE A C 1
ATOM 571 O O . ILE A 1 72 ? 11.761 -5.032 2.212 1.00 92.88 72 ILE A O 1
ATOM 575 N N . GLY A 1 73 ? 9.686 -5.491 2.948 1.00 95.25 73 GLY A N 1
ATOM 576 C CA . GLY A 1 73 ? 9.844 -5.034 4.330 1.00 95.25 73 GLY A CA 1
ATOM 577 C C . GLY A 1 73 ? 9.507 -3.555 4.555 1.00 95.25 73 GLY A C 1
ATOM 578 O O . GLY A 1 73 ? 9.460 -3.116 5.700 1.00 95.25 73 GLY A O 1
ATOM 579 N N . GLY A 1 74 ? 9.254 -2.775 3.498 1.00 94.50 74 GLY A N 1
ATOM 580 C CA . GLY A 1 74 ? 8.794 -1.391 3.616 1.00 94.50 74 GLY A CA 1
ATOM 581 C C . GLY A 1 74 ? 7.382 -1.304 4.201 1.00 94.50 74 GLY A C 1
ATOM 582 O O . GLY A 1 74 ? 6.525 -2.126 3.882 1.00 94.50 74 GLY A O 1
ATOM 583 N N . GLU A 1 75 ? 7.127 -0.297 5.038 1.00 96.94 75 GLU A N 1
ATOM 584 C CA . GLU A 1 75 ? 5.815 -0.085 5.664 1.00 96.94 75 GLU A CA 1
ATOM 585 C C . GLU A 1 75 ? 4.833 0.533 4.659 1.00 96.94 75 GLU A C 1
ATOM 587 O O . GLU A 1 75 ? 5.134 1.550 4.028 1.00 96.94 75 GLU A O 1
ATOM 592 N N . ILE A 1 76 ? 3.632 -0.033 4.566 1.00 97.31 76 ILE A N 1
ATOM 593 C CA . ILE A 1 76 ? 2.480 0.517 3.858 1.00 97.31 76 ILE A CA 1
ATOM 594 C C . ILE A 1 76 ? 1.405 0.878 4.873 1.00 97.31 76 ILE A C 1
ATOM 596 O O . ILE A 1 76 ? 1.029 0.069 5.717 1.00 97.31 76 ILE A O 1
ATOM 600 N N . THR A 1 77 ? 0.862 2.085 4.751 1.00 98.38 77 THR A N 1
ATOM 601 C CA . THR A 1 77 ? -0.413 2.452 5.371 1.00 98.38 77 THR A CA 1
ATOM 602 C C . THR A 1 77 ? -1.432 2.688 4.271 1.00 98.38 77 THR A C 1
ATOM 604 O O . THR A 1 77 ? -1.244 3.582 3.446 1.00 98.38 77 THR A O 1
ATOM 607 N N . VAL A 1 78 ? -2.522 1.925 4.287 1.00 98.06 78 VAL A N 1
ATOM 608 C CA . VAL A 1 78 ? -3.680 2.163 3.422 1.00 98.06 78 VAL A CA 1
ATOM 609 C C . VAL A 1 78 ? -4.761 2.838 4.245 1.00 98.06 78 VAL A C 1
ATOM 611 O O . VAL A 1 78 ? -5.148 2.351 5.312 1.00 98.06 78 VAL A O 1
ATOM 614 N N . LYS A 1 79 ? -5.278 3.949 3.729 1.00 97.94 79 LYS A N 1
ATOM 615 C CA . LYS A 1 79 ? -6.451 4.620 4.269 1.00 97.94 79 LYS A CA 1
ATOM 616 C C . LYS A 1 79 ? -7.546 4.676 3.220 1.00 97.94 79 LYS A C 1
ATOM 618 O O . LYS A 1 79 ? -7.277 5.011 2.069 1.00 97.94 79 LYS A O 1
ATOM 623 N N . LEU A 1 80 ? -8.774 4.388 3.632 1.00 96.12 80 LEU A N 1
ATOM 624 C CA . LEU A 1 80 ? -9.947 4.386 2.761 1.00 96.12 80 LEU A CA 1
ATOM 625 C C . LEU A 1 80 ? -11.062 5.224 3.387 1.00 96.12 80 LEU A C 1
ATOM 627 O O . LEU A 1 80 ? -11.141 5.379 4.609 1.00 96.12 80 LEU A O 1
ATOM 631 N N . GLY A 1 81 ? -11.929 5.778 2.548 1.00 94.44 81 GLY A N 1
ATOM 632 C CA . GLY A 1 81 ? -13.078 6.552 2.990 1.00 94.44 81 GLY A CA 1
ATOM 633 C C . GLY A 1 81 ? -13.895 7.093 1.825 1.00 94.44 81 GLY A C 1
ATOM 634 O O . GLY A 1 81 ? -13.881 6.553 0.720 1.00 94.44 81 GLY A O 1
ATOM 635 N N . TYR A 1 82 ? -14.620 8.176 2.089 1.00 93.31 82 TYR A N 1
ATOM 636 C CA . TYR A 1 82 ? -15.382 8.903 1.079 1.00 93.31 82 TYR A CA 1
ATOM 637 C C . TYR A 1 82 ? -15.022 10.387 1.116 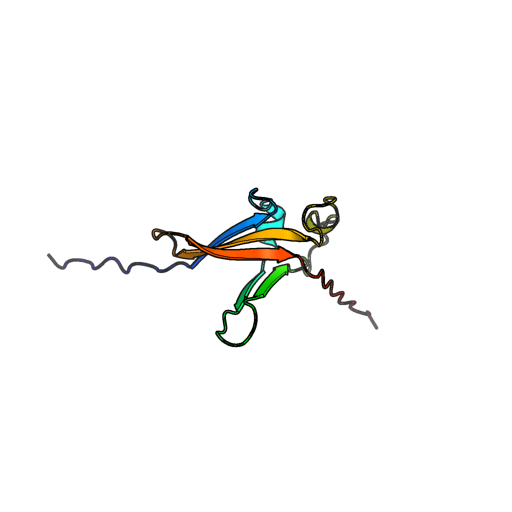1.00 93.31 82 TYR A C 1
ATOM 639 O O . TYR A 1 82 ? -14.783 10.950 2.186 1.00 93.31 82 TYR A O 1
ATOM 647 N N . HIS A 1 83 ? -15.051 11.029 -0.046 1.00 84.56 83 HIS A N 1
ATOM 648 C CA . HIS A 1 83 ? -14.882 12.458 -0.235 1.00 84.56 83 HIS A CA 1
ATOM 649 C C . HIS A 1 83 ? -15.916 13.233 0.594 1.00 84.56 83 HIS A C 1
ATOM 651 O O . HIS A 1 83 ? -17.089 12.861 0.644 1.00 84.56 83 HIS A O 1
ATOM 657 N N . HIS A 1 84 ? -15.475 14.304 1.258 1.00 82.31 84 HIS A N 1
ATOM 658 C CA . HIS A 1 84 ? -16.216 15.038 2.302 1.00 82.31 84 HIS A CA 1
ATO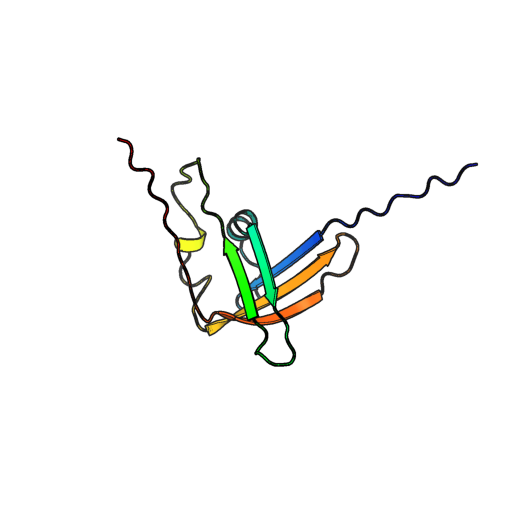M 659 C C . HIS A 1 84 ? -16.498 14.258 3.604 1.00 82.31 84 HIS A C 1
ATOM 661 O O . HIS A 1 84 ? -17.075 14.821 4.535 1.00 82.31 84 HIS A O 1
ATOM 667 N N . GLY A 1 85 ? -16.077 12.995 3.696 1.00 82.06 85 GLY A N 1
ATOM 668 C CA . GLY A 1 85 ? -15.993 12.218 4.928 1.00 82.06 85 GLY A CA 1
ATOM 669 C C . GLY A 1 85 ? -14.564 12.169 5.472 1.00 82.06 85 GLY A C 1
ATOM 670 O O . GLY A 1 85 ? -13.691 12.937 5.068 1.00 82.06 85 GLY A O 1
ATOM 671 N N . LYS A 1 86 ? -14.321 11.256 6.416 1.00 87.56 86 LYS A N 1
ATOM 672 C CA . LYS A 1 86 ? -12.979 10.989 6.942 1.00 87.56 86 LYS A CA 1
ATOM 673 C C . LYS A 1 86 ? -12.362 9.809 6.189 1.00 87.56 86 LYS A C 1
ATOM 675 O O . LYS A 1 86 ? -13.027 8.792 6.011 1.00 87.56 86 LYS A O 1
ATOM 680 N N . ILE A 1 87 ? -11.107 9.958 5.769 1.00 94.31 87 ILE A N 1
ATOM 681 C CA . ILE A 1 87 ? -10.278 8.862 5.259 1.00 94.31 87 ILE A CA 1
ATOM 682 C C . ILE A 1 87 ? -9.465 8.340 6.445 1.00 94.31 87 ILE A C 1
ATOM 684 O O . ILE A 1 87 ? -8.704 9.093 7.057 1.00 94.31 87 ILE A O 1
ATOM 688 N N . GLU A 1 88 ? -9.674 7.078 6.808 1.00 95.88 88 GLU A N 1
ATOM 689 C CA . GLU A 1 88 ? -9.115 6.466 8.019 1.00 95.88 88 GLU A CA 1
ATOM 690 C C . GLU A 1 88 ? -8.176 5.319 7.655 1.00 95.88 88 GLU A C 1
ATOM 692 O O . GLU A 1 88 ? -8.429 4.633 6.662 1.00 95.88 88 GLU A O 1
ATOM 697 N N . PRO A 1 89 ? -7.109 5.081 8.438 1.00 96.94 89 PRO A N 1
ATOM 698 C CA . PRO A 1 89 ? -6.267 3.912 8.242 1.00 96.94 89 PRO A CA 1
ATOM 699 C C . PRO A 1 89 ? -7.092 2.642 8.434 1.00 96.94 89 PRO A C 1
ATOM 701 O O . PRO A 1 89 ? -7.713 2.451 9.478 1.00 96.94 89 PRO A O 1
ATOM 704 N N . VAL A 1 90 ? -7.077 1.790 7.415 1.00 96.81 90 VAL A N 1
ATOM 705 C CA . VAL A 1 90 ? -7.730 0.476 7.442 1.00 96.81 90 VAL A CA 1
ATOM 706 C C . VAL A 1 90 ? -6.717 -0.645 7.644 1.00 96.81 90 VAL A C 1
ATOM 708 O O . VAL A 1 90 ? -7.050 -1.655 8.242 1.00 96.81 90 VAL A O 1
ATOM 711 N N . ILE A 1 91 ? -5.462 -0.457 7.219 1.00 97.50 91 ILE A N 1
ATOM 712 C CA . ILE A 1 91 ? -4.376 -1.402 7.496 1.00 97.50 91 ILE A CA 1
ATOM 713 C C . ILE A 1 91 ? -3.016 -0.694 7.501 1.00 97.50 91 ILE A C 1
ATOM 715 O O . ILE A 1 91 ? -2.775 0.238 6.727 1.00 97.50 91 ILE A O 1
ATOM 719 N N . ILE A 1 92 ? -2.134 -1.151 8.392 1.00 97.81 92 ILE A N 1
ATOM 720 C CA . ILE A 1 92 ? -0.705 -0.822 8.424 1.00 97.81 92 ILE A CA 1
ATOM 721 C C . ILE A 1 92 ? 0.042 -2.153 8.396 1.00 97.81 92 ILE A C 1
ATOM 723 O O . ILE A 1 92 ? -0.202 -3.007 9.248 1.00 97.81 92 ILE A O 1
ATOM 727 N N . GLY A 1 93 ? 0.920 -2.340 7.419 1.00 96.94 93 GLY A N 1
ATOM 728 C CA . GLY A 1 93 ? 1.637 -3.597 7.231 1.00 96.94 93 GLY A CA 1
ATOM 729 C C . GLY A 1 93 ? 2.928 -3.415 6.452 1.00 96.94 93 GLY A C 1
ATOM 730 O O . GLY A 1 93 ? 3.312 -2.296 6.128 1.00 96.94 93 GLY A O 1
ATOM 731 N N . GLU A 1 94 ? 3.596 -4.521 6.151 1.00 97.44 94 GLU A N 1
ATOM 732 C CA . GLU A 1 94 ? 4.853 -4.530 5.402 1.00 97.44 94 GLU A CA 1
ATOM 733 C C . GLU A 1 94 ? 4.642 -5.110 4.000 1.00 97.44 94 GLU A C 1
ATOM 735 O O . GLU A 1 94 ? 3.820 -6.007 3.804 1.00 97.44 94 GLU A O 1
ATOM 740 N N . ILE A 1 95 ? 5.398 -4.620 3.017 1.00 95.50 95 ILE A N 1
ATOM 741 C CA . ILE A 1 95 ? 5.444 -5.209 1.674 1.00 95.50 95 ILE A CA 1
ATOM 742 C C . ILE A 1 95 ? 6.125 -6.573 1.778 1.00 95.50 95 ILE A C 1
ATOM 744 O O . ILE A 1 95 ? 7.309 -6.658 2.092 1.00 95.50 95 ILE A O 1
ATOM 748 N N . THR A 1 96 ? 5.404 -7.649 1.488 1.00 96.19 96 THR A N 1
ATOM 749 C CA . THR A 1 96 ? 5.951 -9.013 1.567 1.00 96.19 96 THR A CA 1
ATOM 750 C C . THR A 1 96 ? 6.395 -9.560 0.213 1.00 96.19 96 THR A C 1
ATOM 752 O O . THR A 1 96 ? 7.268 -10.426 0.162 1.00 96.19 96 THR A O 1
ATOM 755 N N . ALA A 1 97 ? 5.833 -9.046 -0.882 1.00 93.75 97 ALA A N 1
ATOM 756 C CA . ALA A 1 97 ? 6.117 -9.491 -2.239 1.00 93.75 97 ALA A CA 1
ATOM 757 C C . ALA A 1 97 ? 5.946 -8.353 -3.255 1.00 93.75 97 ALA A C 1
ATOM 759 O O . ALA A 1 97 ? 5.208 -7.395 -3.025 1.00 93.75 97 ALA A O 1
ATOM 760 N N . LEU A 1 98 ? 6.628 -8.494 -4.393 1.00 90.94 98 LEU A N 1
ATOM 761 C CA . LEU A 1 98 ? 6.429 -7.695 -5.600 1.00 90.94 98 LEU A CA 1
ATOM 762 C C . LEU A 1 98 ? 6.142 -8.673 -6.743 1.00 90.94 98 LEU A C 1
ATOM 764 O O . LEU A 1 98 ? 6.975 -9.532 -7.034 1.00 90.94 98 LEU A O 1
ATOM 768 N N . GLU A 1 99 ? 4.975 -8.553 -7.371 1.00 90.19 99 GLU A N 1
ATOM 769 C CA . GLU A 1 99 ? 4.465 -9.512 -8.362 1.00 90.19 99 GLU A CA 1
ATOM 770 C C . GLU A 1 99 ? 4.277 -8.829 -9.730 1.00 90.19 99 GLU A C 1
ATOM 772 O O . GLU A 1 99 ? 3.161 -8.457 -10.088 1.00 90.19 99 GLU A O 1
ATOM 777 N N . PRO A 1 100 ? 5.357 -8.584 -10.499 1.00 85.50 100 PRO A N 1
ATOM 778 C CA . PRO A 1 100 ? 5.240 -7.953 -11.808 1.00 85.50 100 PRO A CA 1
ATOM 779 C C . PRO A 1 100 ? 4.645 -8.918 -12.841 1.00 85.50 100 PRO A C 1
ATOM 781 O O . PRO A 1 100 ? 5.087 -10.062 -12.966 1.00 85.50 100 PRO A O 1
ATOM 784 N N . GLU A 1 101 ? 3.707 -8.423 -13.645 1.00 83.06 101 GLU A N 1
ATOM 785 C CA . GLU A 1 101 ? 3.124 -9.146 -14.776 1.00 83.06 101 GLU A CA 1
ATOM 786 C C . GLU A 1 101 ? 3.431 -8.418 -16.092 1.00 83.06 101 GLU A C 1
ATOM 788 O O . GLU A 1 101 ? 3.333 -7.194 -16.182 1.00 83.06 101 GLU A O 1
ATOM 793 N N . PHE A 1 102 ? 3.816 -9.174 -17.126 1.00 78.94 102 PHE A N 1
ATOM 794 C CA . PHE A 1 102 ? 4.161 -8.631 -18.440 1.00 78.94 102 PHE A CA 1
ATOM 795 C C . PHE A 1 102 ? 3.319 -9.287 -19.531 1.00 78.94 102 PHE A C 1
ATOM 797 O O . PHE A 1 102 ? 3.396 -10.497 -19.751 1.00 78.94 102 PHE A O 1
ATOM 804 N N . HIS A 1 103 ? 2.571 -8.465 -20.263 1.00 76.62 103 HIS A N 1
ATOM 805 C CA . HIS A 1 103 ? 1.777 -8.888 -21.408 1.00 76.62 103 HIS A CA 1
ATOM 806 C C . HIS A 1 103 ? 2.485 -8.482 -22.702 1.00 76.62 103 HIS A C 1
ATOM 808 O O . HIS A 1 103 ? 2.669 -7.299 -22.981 1.00 76.6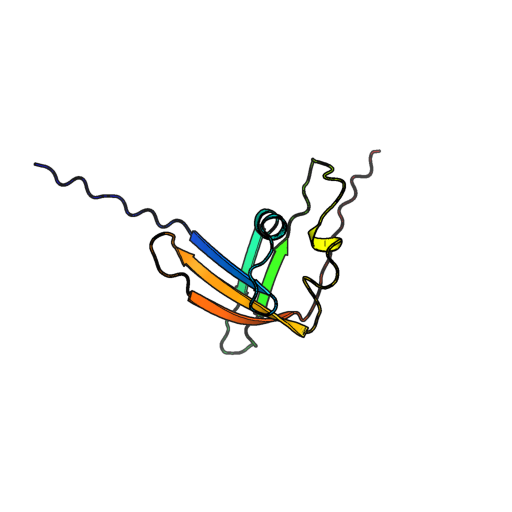2 103 HIS A O 1
ATOM 814 N N . PHE A 1 104 ? 2.882 -9.462 -23.515 1.00 74.69 104 PHE A N 1
ATOM 815 C CA . PHE A 1 104 ? 3.485 -9.213 -24.824 1.00 74.69 104 PHE A CA 1
ATOM 816 C C . PHE A 1 104 ? 2.459 -9.499 -25.919 1.00 74.69 104 PHE A C 1
ATOM 818 O O . PHE A 1 104 ? 2.068 -10.648 -26.125 1.00 74.69 104 PHE A O 1
ATOM 825 N N . GLN A 1 105 ? 2.048 -8.472 -26.665 1.00 71.19 105 GLN A N 1
ATOM 826 C CA . GLN A 1 105 ? 1.365 -8.695 -27.938 1.00 71.19 105 GLN A CA 1
ATOM 827 C C . GLN A 1 105 ? 2.399 -9.137 -28.973 1.00 71.19 105 GLN A C 1
ATOM 829 O O . GLN A 1 105 ? 3.173 -8.335 -29.495 1.00 71.19 105 GLN A O 1
ATOM 834 N N . ILE A 1 106 ? 2.422 -10.436 -29.265 1.00 69.19 106 ILE A N 1
ATOM 835 C CA . ILE A 1 106 ? 3.185 -10.961 -30.394 1.00 69.19 106 ILE A CA 1
ATOM 836 C C . ILE A 1 106 ? 2.371 -10.647 -31.649 1.00 69.19 106 ILE A C 1
ATOM 838 O O . ILE A 1 106 ? 1.334 -11.264 -31.891 1.00 69.19 106 ILE A O 1
ATOM 842 N N . ALA A 1 107 ? 2.817 -9.661 -32.427 1.00 69.56 107 ALA A N 1
ATOM 843 C CA . ALA A 1 107 ? 2.292 -9.451 -33.769 1.00 69.56 107 ALA A CA 1
ATOM 844 C C . ALA A 1 107 ? 2.654 -10.677 -34.625 1.00 69.56 107 ALA A C 1
ATOM 846 O O . ALA A 1 107 ? 3.837 -10.980 -34.795 1.00 69.56 107 ALA A O 1
ATOM 847 N N . ALA A 1 108 ? 1.634 -11.401 -35.089 1.00 56.47 108 ALA A N 1
ATOM 848 C CA . ALA A 1 108 ? 1.763 -12.462 -36.087 1.00 56.47 108 ALA A CA 1
ATOM 849 C C . ALA A 1 108 ? 1.819 -11.875 -37.503 1.00 56.47 108 ALA A C 1
ATOM 851 O O . ALA A 1 108 ? 1.127 -10.857 -37.742 1.00 56.47 108 ALA A O 1
#